Protein AF-A0A090SXV9-F1 (afdb_monomer)

Organism: NCBI:txid990268

Structure (mmCIF, N/CA/C/O backbone):
data_AF-A0A090SXV9-F1
#
_entry.id   AF-A0A090SXV9-F1
#
loop_
_atom_site.group_PDB
_atom_site.id
_atom_site.type_symbol
_atom_site.label_atom_id
_atom_site.label_alt_id
_atom_site.label_comp_id
_atom_site.label_asym_id
_atom_site.label_entity_id
_atom_site.label_seq_id
_atom_site.pdbx_PDB_ins_code
_atom_site.Cartn_x
_atom_site.Cartn_y
_atom_site.Cartn_z
_atom_site.occupancy
_atom_site.B_iso_or_equiv
_atom_site.auth_seq_id
_atom_site.auth_comp_id
_atom_site.auth_asym_id
_atom_site.auth_atom_id
_atom_site.pdbx_PDB_model_num
ATOM 1 N N . MET A 1 1 ? -3.912 20.740 19.591 1.00 34.41 1 MET A N 1
ATOM 2 C CA . MET A 1 1 ? -3.516 19.923 18.432 1.00 34.41 1 MET A CA 1
ATOM 3 C C . MET A 1 1 ? -3.302 18.533 18.969 1.00 34.41 1 MET A C 1
ATOM 5 O O . MET A 1 1 ? -2.293 18.299 19.622 1.00 34.41 1 MET A O 1
ATOM 9 N N . GLU A 1 2 ? -4.312 17.686 18.835 1.00 36.03 2 GLU A N 1
ATOM 10 C CA . GLU A 1 2 ? -4.153 16.257 19.078 1.00 36.03 2 GLU A CA 1
ATOM 11 C C . GLU A 1 2 ? -3.393 15.725 17.866 1.00 36.03 2 GLU A C 1
ATOM 13 O O . GLU A 1 2 ? -3.809 15.918 16.728 1.00 36.03 2 GLU A O 1
ATOM 18 N N . ILE A 1 3 ? -2.182 15.236 18.109 1.00 44.03 3 ILE A N 1
ATOM 19 C CA . ILE A 1 3 ? -1.394 14.544 17.099 1.00 44.03 3 ILE A CA 1
ATOM 20 C C . ILE A 1 3 ? -2.003 13.149 17.088 1.00 44.03 3 ILE A C 1
ATOM 22 O O . ILE A 1 3 ? -1.817 12.428 18.070 1.00 44.03 3 ILE A O 1
ATOM 26 N N . ASP A 1 4 ? -2.775 12.812 16.055 1.00 44.69 4 ASP A N 1
ATOM 27 C CA . ASP A 1 4 ? -3.181 11.434 15.777 1.00 44.69 4 ASP A CA 1
ATOM 28 C C . ASP A 1 4 ? -1.898 10.606 15.668 1.00 44.69 4 ASP A C 1
ATOM 30 O O . ASP A 1 4 ? -1.189 10.616 14.661 1.00 44.69 4 ASP A O 1
ATOM 34 N N . GLN A 1 5 ? -1.507 9.993 16.784 1.00 46.38 5 GLN A N 1
ATOM 35 C CA . GLN A 1 5 ? -0.389 9.075 16.820 1.00 46.38 5 GLN A CA 1
ATOM 36 C C . GLN A 1 5 ? -0.873 7.810 16.128 1.00 46.38 5 GLN A C 1
ATOM 38 O O . GLN A 1 5 ? -1.534 6.984 16.759 1.00 46.38 5 GLN A O 1
ATOM 43 N N . GLN A 1 6 ? -0.531 7.662 14.846 1.00 54.53 6 GLN A N 1
ATOM 44 C CA . GLN A 1 6 ? -0.488 6.347 14.213 1.00 54.53 6 GLN A CA 1
ATOM 45 C C . GLN A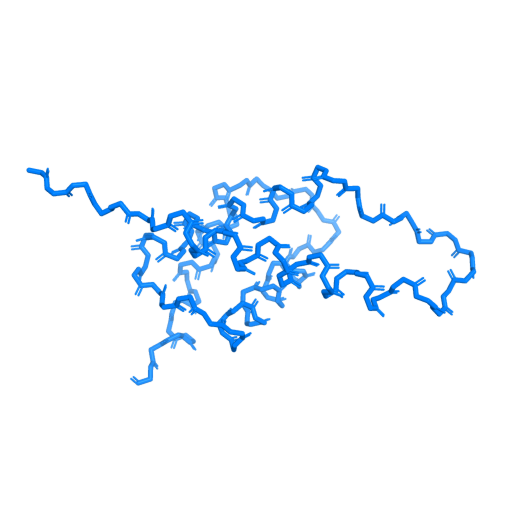 1 6 ? 0.183 5.384 15.183 1.00 54.53 6 GLN A C 1
ATOM 47 O O . GLN A 1 6 ? 1.283 5.644 15.690 1.00 54.53 6 GLN A O 1
ATOM 52 N N . SER A 1 7 ? -0.522 4.310 15.531 1.00 60.91 7 SER A N 1
ATOM 53 C CA . SER A 1 7 ? 0.011 3.395 16.521 1.00 60.91 7 SER A CA 1
ATOM 54 C C . SER A 1 7 ? 1.181 2.641 15.891 1.00 60.91 7 SER A C 1
ATOM 56 O O . SER A 1 7 ? 1.017 2.064 14.819 1.00 60.91 7 SER A O 1
ATOM 58 N N . PRO A 1 8 ? 2.335 2.505 16.570 1.00 65.19 8 PRO A N 1
ATOM 59 C CA . PRO A 1 8 ? 3.465 1.711 16.065 1.00 65.19 8 PRO A CA 1
ATOM 60 C C . PRO A 1 8 ? 3.096 0.240 15.776 1.00 65.19 8 PRO A C 1
ATOM 62 O O . PRO A 1 8 ? 3.827 -0.483 15.100 1.00 65.19 8 PRO A O 1
ATOM 65 N N . VAL A 1 9 ? 1.946 -0.213 16.285 1.00 69.38 9 VAL A N 1
ATOM 66 C CA . VAL A 1 9 ? 1.333 -1.511 15.985 1.00 69.38 9 VAL A CA 1
ATOM 67 C C . VAL A 1 9 ? 0.790 -1.580 14.550 1.00 69.38 9 VAL A C 1
ATOM 69 O O . VAL A 1 9 ? 0.950 -2.612 13.904 1.00 69.38 9 VAL A O 1
ATOM 72 N N . GLU A 1 10 ? 0.174 -0.513 14.045 1.00 74.25 10 GLU A N 1
ATOM 73 C CA . GLU A 1 10 ? -0.475 -0.459 12.727 1.00 74.25 10 GLU A CA 1
ATOM 74 C C . GLU A 1 10 ? 0.556 -0.479 11.595 1.00 74.25 10 GLU A C 1
ATOM 76 O O . GLU A 1 10 ? 0.428 -1.266 10.653 1.00 74.25 10 GLU A O 1
ATOM 81 N N . ASP A 1 11 ? 1.641 0.283 11.746 1.00 73.81 11 ASP A N 1
ATOM 82 C CA . ASP A 1 11 ? 2.775 0.263 10.816 1.00 73.81 11 ASP A CA 1
ATOM 83 C C . ASP A 1 11 ? 3.480 -1.101 10.816 1.00 73.81 11 ASP A C 1
ATOM 85 O O . ASP A 1 11 ? 3.844 -1.639 9.768 1.00 73.81 11 ASP A O 1
ATOM 89 N N . SER A 1 12 ? 3.623 -1.724 11.991 1.00 81.38 12 SER A N 1
ATOM 90 C CA . SER A 1 12 ? 4.201 -3.067 12.102 1.00 81.38 12 SER A CA 1
ATOM 91 C C . SER A 1 12 ? 3.344 -4.129 11.399 1.00 81.38 12 SER A C 1
ATOM 93 O O . SER A 1 12 ? 3.889 -5.034 10.756 1.00 81.38 12 SER A O 1
ATOM 95 N N . GLN A 1 13 ? 2.014 -4.022 11.485 1.00 87.50 13 GLN A N 1
ATOM 96 C CA . GLN A 1 13 ? 1.086 -4.918 10.789 1.00 87.50 13 GLN A CA 1
ATOM 97 C C . GLN A 1 13 ? 1.156 -4.741 9.271 1.00 87.50 13 GLN A C 1
ATOM 99 O O . GLN A 1 13 ? 1.257 -5.740 8.558 1.00 87.50 13 GLN A O 1
ATOM 104 N N . LEU A 1 14 ? 1.182 -3.499 8.786 1.00 89.12 14 LEU A N 1
ATOM 105 C CA . LEU A 1 14 ? 1.312 -3.183 7.365 1.00 89.12 14 LEU A CA 1
ATOM 106 C C . LEU A 1 14 ? 2.627 -3.711 6.774 1.00 89.12 14 LEU A C 1
ATOM 108 O O . LEU A 1 14 ? 2.616 -4.383 5.744 1.00 89.12 14 LEU A O 1
ATOM 112 N N . VAL A 1 15 ? 3.760 -3.474 7.441 1.00 88.12 15 VAL A N 1
ATOM 113 C CA . VAL A 1 15 ? 5.069 -3.960 6.972 1.00 88.12 15 VAL A CA 1
ATOM 114 C C . VAL A 1 15 ? 5.101 -5.488 6.921 1.00 88.12 15 VAL A C 1
ATOM 116 O O . VAL A 1 15 ? 5.599 -6.073 5.954 1.00 88.12 15 VAL A O 1
ATOM 119 N N . LYS A 1 16 ? 4.527 -6.160 7.928 1.00 89.12 16 LYS A N 1
ATOM 120 C CA . LYS A 1 16 ? 4.392 -7.622 7.927 1.00 89.12 16 LYS A CA 1
ATOM 121 C C . LYS A 1 16 ? 3.499 -8.100 6.779 1.00 89.12 16 LYS A C 1
ATOM 123 O O . LYS A 1 16 ? 3.841 -9.079 6.118 1.00 89.12 16 LYS A O 1
ATOM 128 N N . TRP A 1 17 ? 2.382 -7.415 6.533 1.00 91.50 17 TRP A N 1
ATOM 129 C CA . TRP A 1 17 ? 1.465 -7.731 5.440 1.00 91.50 17 TRP A CA 1
ATOM 130 C C . TRP A 1 17 ? 2.156 -7.603 4.078 1.00 91.50 17 TRP A C 1
ATOM 132 O O . TRP A 1 17 ? 2.117 -8.549 3.296 1.00 91.50 17 TRP A O 1
ATOM 142 N N . LEU A 1 18 ? 2.867 -6.497 3.830 1.00 89.00 18 LEU A N 1
ATOM 143 C CA . LEU A 1 18 ? 3.634 -6.272 2.599 1.00 89.00 18 LEU A CA 1
ATOM 144 C C . LEU A 1 18 ? 4.722 -7.334 2.413 1.00 89.00 18 LEU A C 1
ATOM 146 O O . LEU A 1 18 ? 4.830 -7.919 1.339 1.00 89.00 18 LEU A O 1
ATOM 150 N N . THR A 1 19 ? 5.475 -7.647 3.471 1.00 87.12 19 THR A N 1
ATOM 151 C CA . THR A 1 19 ? 6.522 -8.682 3.430 1.00 87.12 19 THR A CA 1
ATOM 152 C C . THR A 1 19 ? 5.952 -10.040 3.019 1.00 87.12 19 THR A C 1
ATOM 154 O O . THR A 1 19 ? 6.519 -10.709 2.159 1.00 87.12 19 THR A O 1
ATOM 157 N N . ASN A 1 20 ? 4.812 -10.438 3.591 1.00 87.69 20 ASN A N 1
ATOM 158 C CA . ASN A 1 20 ? 4.148 -11.689 3.227 1.00 87.69 20 ASN A CA 1
ATOM 159 C C . ASN A 1 20 ? 3.605 -11.638 1.795 1.00 87.69 20 ASN A C 1
ATOM 161 O O . ASN A 1 20 ? 3.837 -12.558 1.018 1.00 87.69 20 ASN A O 1
ATOM 165 N N . LYS A 1 21 ? 2.927 -10.544 1.424 1.00 83.94 21 LYS A N 1
ATOM 166 C CA . LYS A 1 21 ? 2.312 -10.376 0.104 1.00 83.94 21 LYS A CA 1
ATOM 167 C C . LYS A 1 21 ? 3.342 -10.446 -1.021 1.00 83.94 21 LYS A C 1
ATOM 169 O O . LYS A 1 21 ? 3.079 -11.080 -2.037 1.00 83.94 21 LYS A O 1
ATOM 174 N N . LEU A 1 22 ? 4.499 -9.812 -0.837 1.00 76.06 22 LEU A N 1
ATOM 175 C CA . LEU A 1 22 ? 5.598 -9.834 -1.800 1.00 76.06 22 LEU A CA 1
ATOM 176 C C . LEU A 1 22 ? 6.395 -11.144 -1.741 1.00 76.06 22 LEU A C 1
ATOM 178 O O . LEU A 1 22 ? 6.820 -11.647 -2.779 1.00 76.06 22 LEU A O 1
ATOM 182 N N . GLY A 1 23 ? 6.538 -11.742 -0.555 1.00 70.31 23 GLY A N 1
ATOM 183 C CA . GLY A 1 23 ? 7.126 -13.071 -0.386 1.00 70.31 23 GLY A CA 1
ATOM 184 C C . GLY A 1 23 ? 6.343 -14.166 -1.118 1.00 70.31 23 GLY A C 1
ATOM 185 O O . GLY A 1 23 ? 6.951 -15.015 -1.768 1.00 70.31 23 GLY A O 1
ATOM 186 N N . ASP A 1 24 ? 5.009 -14.101 -1.100 1.00 65.88 24 ASP A N 1
ATOM 187 C CA . ASP A 1 24 ? 4.115 -15.029 -1.809 1.00 65.88 24 ASP A CA 1
ATOM 188 C C . ASP A 1 24 ? 4.166 -14.871 -3.339 1.00 65.88 24 ASP A C 1
ATOM 190 O O . ASP A 1 24 ? 3.863 -15.817 -4.068 1.00 65.88 24 ASP A O 1
ATOM 194 N N . LEU A 1 25 ? 4.579 -13.705 -3.849 1.00 58.75 25 LEU A N 1
ATOM 195 C CA . LEU A 1 25 ? 4.824 -13.491 -5.282 1.00 58.75 25 LEU A CA 1
ATOM 196 C C . LEU A 1 25 ? 6.164 -14.100 -5.744 1.00 58.75 25 LEU A C 1
ATOM 198 O O . LEU A 1 25 ? 6.385 -14.261 -6.944 1.00 58.75 25 LEU A O 1
ATOM 202 N N . SER A 1 26 ? 7.048 -14.470 -4.811 1.00 48.69 26 SER A N 1
ATOM 203 C CA . SER A 1 26 ? 8.429 -14.878 -5.086 1.00 48.69 26 SER A CA 1
ATOM 204 C C . SER A 1 26 ? 8.706 -16.379 -5.361 1.00 48.69 26 SER A C 1
ATOM 206 O O . SER A 1 26 ? 9.796 -16.658 -5.858 1.00 48.69 26 SER A O 1
ATOM 208 N N . PRO A 1 27 ? 7.823 -17.390 -5.163 1.00 45.88 27 PRO A N 1
ATOM 209 C CA . PRO A 1 27 ? 8.238 -18.782 -5.370 1.00 45.88 27 PRO A CA 1
ATOM 210 C C . PRO A 1 27 ? 7.900 -19.402 -6.743 1.00 45.88 27 PRO A C 1
ATOM 212 O O . PRO A 1 27 ? 8.065 -20.612 -6.885 1.00 45.88 27 PRO A O 1
ATOM 215 N N . ALA A 1 28 ? 7.4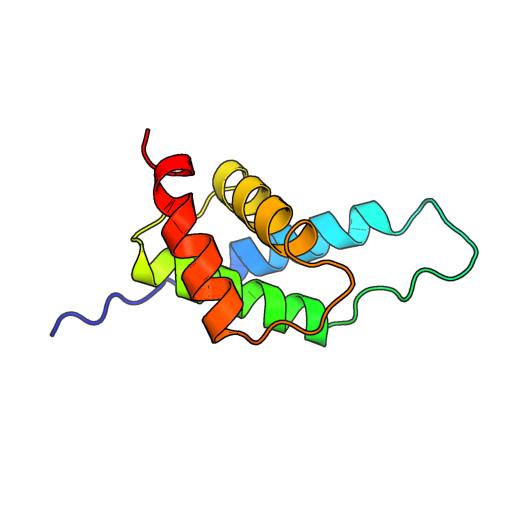66 -18.652 -7.769 1.00 44.03 28 ALA A N 1
ATOM 216 C CA . ALA A 1 28 ? 7.015 -19.272 -9.033 1.00 44.03 28 ALA A CA 1
ATOM 217 C C . ALA A 1 28 ? 7.759 -18.889 -10.326 1.00 44.03 28 ALA A C 1
ATOM 219 O O . ALA A 1 28 ? 7.542 -19.551 -11.340 1.00 44.03 28 ALA A O 1
ATOM 220 N N . VAL A 1 29 ? 8.649 -17.892 -10.340 1.00 39.88 29 VAL A N 1
ATOM 221 C CA . VAL A 1 29 ? 9.324 -17.489 -11.589 1.00 39.88 29 VAL A CA 1
ATOM 222 C C . VAL A 1 29 ? 10.830 -17.386 -11.376 1.00 39.88 29 VAL A C 1
ATOM 224 O O . VAL A 1 29 ? 11.387 -16.334 -11.078 1.00 39.88 29 VAL A O 1
ATOM 227 N N . ASN A 1 30 ? 11.505 -18.521 -11.580 1.00 43.50 30 ASN A N 1
ATOM 228 C CA . ASN A 1 30 ? 12.854 -18.493 -12.136 1.00 43.50 30 ASN A CA 1
ATOM 229 C C . ASN A 1 30 ? 12.805 -17.652 -13.420 1.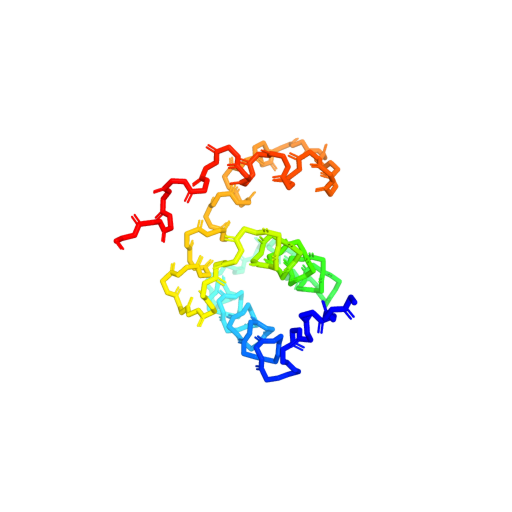00 43.50 30 ASN A C 1
ATOM 231 O O . ASN A 1 30 ? 11.945 -17.900 -14.263 1.00 43.50 30 ASN A O 1
ATOM 235 N N . VAL A 1 31 ? 13.769 -16.739 -13.568 1.00 35.53 31 VAL A N 1
ATOM 236 C CA . VAL A 1 31 ? 13.962 -15.757 -14.655 1.00 35.53 31 VAL A CA 1
ATOM 237 C C . VAL A 1 31 ? 13.388 -14.362 -14.343 1.00 35.53 31 VAL A C 1
ATOM 239 O O . VAL A 1 31 ? 12.292 -14.004 -14.752 1.00 35.53 31 VAL A O 1
ATOM 242 N N . GLY A 1 32 ? 14.207 -13.536 -13.681 1.00 37.81 32 GLY A N 1
ATOM 243 C CA . GLY A 1 32 ? 14.212 -12.081 -13.896 1.00 37.81 32 GLY A CA 1
ATOM 244 C C . GLY A 1 32 ? 13.283 -11.211 -13.050 1.00 37.81 32 GLY A C 1
ATOM 245 O O . GLY A 1 32 ? 13.259 -10.009 -13.284 1.00 37.81 32 GLY A O 1
ATOM 246 N N . ALA A 1 33 ? 12.554 -11.758 -12.077 1.00 43.19 33 ALA A N 1
ATOM 247 C CA . ALA A 1 33 ? 11.853 -10.928 -11.102 1.00 43.19 33 ALA A CA 1
ATOM 248 C C . ALA A 1 33 ? 12.876 -10.404 -10.088 1.00 43.19 33 ALA A C 1
ATOM 250 O O . ALA A 1 33 ? 13.320 -11.146 -9.209 1.00 43.19 33 ALA A O 1
ATOM 251 N N . GLU A 1 34 ? 13.299 -9.151 -10.250 1.00 48.91 34 GLU A N 1
ATOM 252 C CA . GLU A 1 34 ? 13.957 -8.399 -9.186 1.00 48.91 34 GLU A CA 1
ATOM 253 C C . GLU A 1 34 ? 13.079 -8.539 -7.940 1.00 48.91 34 GLU A C 1
ATOM 255 O O . GLU A 1 34 ? 11.932 -8.094 -7.910 1.00 48.91 34 GLU A O 1
ATOM 260 N N . ALA A 1 35 ? 13.563 -9.297 -6.955 1.00 52.44 35 ALA A N 1
ATOM 261 C CA . ALA A 1 35 ? 12.898 -9.399 -5.673 1.00 52.44 35 ALA A CA 1
ATOM 262 C C . ALA A 1 35 ? 12.817 -7.974 -5.132 1.00 52.44 35 ALA A C 1
ATOM 264 O O . ALA A 1 35 ? 13.869 -7.393 -4.868 1.00 52.44 35 ALA A O 1
ATOM 265 N N . LEU A 1 36 ? 11.598 -7.430 -5.037 1.00 57.19 36 LEU A N 1
ATOM 266 C CA . LEU A 1 36 ? 11.353 -6.108 -4.466 1.00 57.19 36 LEU A CA 1
ATOM 267 C C . LEU A 1 36 ? 12.169 -5.996 -3.181 1.00 57.19 36 LEU A C 1
ATOM 269 O O . LEU A 1 36 ? 12.088 -6.855 -2.291 1.00 57.19 36 LEU A O 1
ATOM 273 N N . ASP A 1 37 ? 13.054 -5.014 -3.160 1.00 67.25 37 ASP A N 1
ATOM 274 C CA . ASP A 1 37 ? 14.059 -4.908 -2.129 1.00 67.25 37 ASP A CA 1
ATOM 275 C C . ASP A 1 37 ? 13.433 -4.338 -0.843 1.00 67.25 37 ASP A C 1
ATOM 277 O O . ASP A 1 37 ? 12.247 -4.004 -0.752 1.00 67.25 37 ASP A O 1
ATOM 281 N N . ARG A 1 38 ? 14.220 -4.266 0.234 1.00 73.50 38 ARG A N 1
ATOM 282 C CA . ARG A 1 38 ? 13.720 -3.691 1.495 1.00 73.50 38 ARG A CA 1
ATOM 283 C C . ARG A 1 38 ? 13.324 -2.216 1.345 1.00 73.50 38 ARG A C 1
ATOM 285 O O . ARG A 1 38 ? 12.547 -1.740 2.172 1.00 73.50 38 ARG A O 1
ATOM 292 N N . SER A 1 39 ? 13.864 -1.512 0.349 1.00 77.00 39 SER A N 1
ATOM 293 C CA . SER A 1 39 ? 13.517 -0.126 0.029 1.00 77.00 39 SER A CA 1
ATOM 294 C C . SER A 1 39 ? 12.087 -0.053 -0.483 1.00 77.00 39 SER A C 1
ATOM 296 O O . SER A 1 39 ? 11.311 0.737 0.044 1.00 77.00 39 SER A O 1
ATOM 298 N N . ASP A 1 40 ? 11.713 -0.937 -1.406 1.00 77.19 40 ASP A N 1
ATOM 299 C CA . ASP A 1 40 ? 10.375 -0.970 -2.000 1.00 77.19 40 ASP A CA 1
ATOM 300 C C . ASP A 1 40 ? 9.292 -1.209 -0.941 1.00 77.19 40 ASP A C 1
ATOM 302 O O . ASP A 1 40 ? 8.263 -0.533 -0.910 1.00 77.19 40 ASP A O 1
ATOM 306 N N . ILE A 1 41 ? 9.543 -2.135 -0.006 1.00 84.25 41 ILE A N 1
ATOM 307 C CA . ILE A 1 41 ? 8.635 -2.386 1.126 1.00 84.25 41 ILE A CA 1
ATOM 308 C C . ILE A 1 41 ? 8.474 -1.124 1.975 1.00 84.25 41 ILE A C 1
ATOM 310 O O . ILE A 1 41 ? 7.361 -0.801 2.395 1.00 84.25 41 ILE A O 1
ATOM 314 N N . PHE A 1 42 ? 9.572 -0.418 2.241 1.00 85.00 42 PHE A N 1
ATOM 315 C CA . PHE A 1 42 ? 9.548 0.784 3.061 1.00 85.00 42 PHE A CA 1
ATOM 316 C C . PHE A 1 42 ? 8.801 1.928 2.366 1.00 85.00 42 PHE A C 1
ATOM 318 O O . PHE A 1 42 ? 7.926 2.540 2.979 1.00 85.00 42 PHE A O 1
ATOM 325 N N . GLU A 1 43 ? 9.075 2.178 1.086 1.00 84.62 43 GLU A N 1
ATOM 326 C CA . GLU A 1 43 ? 8.397 3.215 0.303 1.00 84.62 43 GLU A CA 1
ATOM 327 C C . GLU A 1 43 ? 6.894 2.948 0.176 1.00 84.62 43 GLU A C 1
ATOM 329 O O . GLU A 1 43 ? 6.090 3.848 0.437 1.00 84.62 43 GLU A O 1
ATOM 334 N N . LEU A 1 44 ? 6.505 1.703 -0.119 1.00 88.06 44 LEU A N 1
ATOM 335 C CA . LEU A 1 44 ? 5.100 1.293 -0.156 1.00 88.06 44 LEU A CA 1
ATOM 336 C C . LEU A 1 44 ? 4.430 1.462 1.206 1.00 88.06 44 LEU A C 1
ATOM 338 O O . LEU A 1 44 ? 3.330 2.007 1.282 1.00 88.06 44 LEU A O 1
ATOM 342 N N . SER A 1 45 ? 5.090 1.024 2.284 1.00 90.88 45 SER A N 1
ATOM 343 C CA . SER A 1 45 ? 4.536 1.160 3.633 1.00 90.88 45 SER A CA 1
ATOM 344 C C . SER A 1 45 ? 4.291 2.624 3.989 1.00 90.88 45 SER A C 1
ATOM 346 O O . SER A 1 45 ? 3.235 2.952 4.518 1.00 90.88 45 SER A O 1
ATOM 348 N N . LYS A 1 46 ? 5.210 3.514 3.599 1.00 90.56 46 LYS A N 1
ATOM 349 C CA . LYS A 1 46 ? 5.091 4.946 3.847 1.00 90.56 46 LYS A CA 1
ATOM 350 C C . LYS A 1 46 ? 3.902 5.558 3.107 1.00 90.56 46 LYS A C 1
ATOM 352 O O . LYS A 1 46 ? 3.092 6.217 3.739 1.00 90.56 46 LYS A O 1
ATOM 357 N N . VAL A 1 47 ? 3.764 5.311 1.801 1.00 91.81 47 VAL A N 1
ATOM 358 C CA . VAL A 1 47 ? 2.633 5.837 1.008 1.00 91.81 47 VAL A CA 1
ATOM 359 C C . VAL A 1 47 ? 1.293 5.363 1.576 1.00 91.81 47 VAL A C 1
ATOM 361 O O . VAL A 1 47 ? 0.359 6.152 1.707 1.00 91.81 47 VAL A O 1
ATOM 364 N N . 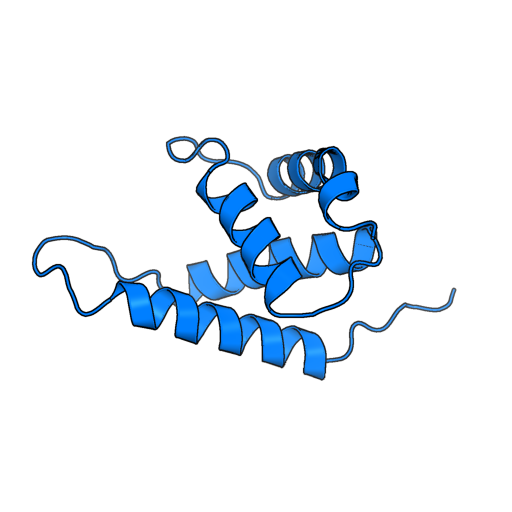ILE A 1 48 ? 1.191 4.076 1.923 1.00 92.94 48 ILE A N 1
ATOM 365 C CA . ILE A 1 48 ? -0.044 3.498 2.464 1.00 92.94 48 ILE A CA 1
ATOM 366 C C . ILE A 1 48 ? -0.366 4.102 3.836 1.00 92.94 48 ILE A C 1
ATOM 368 O O . ILE A 1 48 ? -1.510 4.498 4.057 1.00 92.94 48 ILE A O 1
ATOM 372 N N . SER A 1 49 ? 0.619 4.203 4.736 1.00 91.69 49 SER A N 1
ATOM 373 C CA . SER A 1 49 ? 0.429 4.812 6.057 1.00 91.69 49 SER A CA 1
ATOM 374 C C . SER A 1 49 ? 0.064 6.296 5.953 1.00 91.69 49 SER A C 1
ATOM 376 O O . SER A 1 49 ? -0.862 6.726 6.637 1.00 91.69 49 SER A O 1
ATOM 378 N N . ASP A 1 50 ? 0.715 7.068 5.079 1.00 92.19 50 ASP A N 1
ATOM 379 C CA . ASP A 1 50 ? 0.420 8.496 4.891 1.00 92.19 50 ASP A CA 1
ATOM 380 C C . ASP A 1 50 ? -1.026 8.700 4.393 1.00 92.19 50 ASP A C 1
ATOM 382 O O . ASP A 1 50 ? -1.765 9.525 4.937 1.00 92.19 50 ASP A O 1
ATOM 386 N N . PHE A 1 51 ? -1.476 7.885 3.430 1.00 94.19 51 PHE A N 1
ATOM 387 C CA . PHE A 1 51 ? -2.864 7.893 2.958 1.00 94.19 51 PHE A CA 1
ATOM 388 C C . PHE A 1 51 ? -3.860 7.481 4.056 1.00 94.19 51 PHE A C 1
ATOM 390 O O . PHE A 1 51 ? -4.892 8.131 4.228 1.00 94.19 51 PHE A O 1
ATOM 397 N N . PHE A 1 52 ? -3.563 6.427 4.827 1.00 93.12 52 PHE A N 1
ATOM 398 C CA . PHE A 1 52 ? -4.472 5.945 5.876 1.00 93.12 52 PHE A CA 1
ATOM 399 C C . PHE A 1 52 ? -4.638 6.976 6.989 1.00 93.12 52 PHE A C 1
ATOM 401 O O . PHE A 1 52 ? -5.755 7.165 7.471 1.00 93.12 52 PHE A O 1
ATOM 408 N N . ALA A 1 53 ? -3.563 7.683 7.344 1.00 90.62 53 ALA A N 1
ATOM 409 C CA . ALA A 1 53 ? -3.618 8.792 8.285 1.00 90.62 53 ALA A CA 1
ATOM 410 C C . ALA A 1 53 ? -4.437 9.972 7.746 1.00 90.62 53 ALA A C 1
ATOM 412 O O . ALA A 1 53 ? -5.302 10.479 8.456 1.00 90.62 53 ALA A O 1
ATOM 413 N N . GLN A 1 54 ? -4.199 10.408 6.501 1.00 92.00 54 GLN A N 1
ATOM 414 C CA . GLN A 1 54 ? -4.911 11.555 5.917 1.00 92.00 54 GLN A CA 1
ATOM 415 C C . GLN A 1 54 ? -6.419 11.316 5.815 1.00 92.00 54 GLN A C 1
ATOM 417 O O . GLN A 1 54 ? -7.220 12.171 6.197 1.00 92.00 54 GLN A O 1
ATOM 422 N N . GLU A 1 55 ? -6.809 10.139 5.338 1.00 92.75 55 GLU A N 1
ATOM 423 C CA . GLU A 1 55 ? -8.207 9.815 5.056 1.00 92.75 55 GLU A CA 1
ATOM 424 C C . GLU A 1 55 ? -8.896 9.043 6.192 1.00 92.75 55 GLU A C 1
ATOM 426 O O . GLU A 1 55 ? -10.043 8.617 6.049 1.00 92.75 55 GLU A O 1
ATOM 431 N N . HIS A 1 56 ? -8.218 8.876 7.334 1.00 90.62 56 HIS A N 1
ATOM 432 C CA . HIS A 1 56 ? -8.710 8.146 8.508 1.00 90.62 56 HIS A CA 1
ATOM 433 C C . HIS A 1 56 ? -9.178 6.716 8.164 1.00 90.62 56 HIS A C 1
ATOM 435 O O . HIS A 1 56 ? -10.202 6.225 8.653 1.00 90.62 56 HIS A O 1
ATOM 441 N N . VAL A 1 57 ? -8.434 6.036 7.286 1.00 90.38 57 VAL A N 1
ATOM 442 C CA . VAL A 1 57 ? -8.739 4.673 6.838 1.00 90.38 57 VAL A CA 1
ATOM 443 C C . VAL A 1 57 ? -8.255 3.668 7.879 1.00 90.38 57 VAL A C 1
ATOM 445 O O . VAL A 1 57 ? -7.101 3.667 8.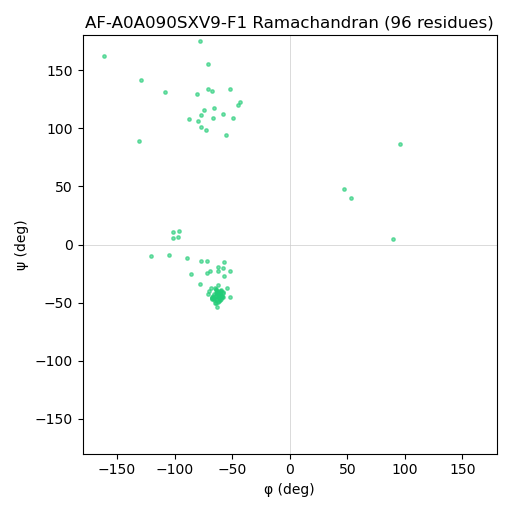294 1.00 90.38 57 VAL A O 1
ATOM 448 N N . VAL A 1 58 ? -9.137 2.747 8.269 1.00 91.25 58 VAL A N 1
ATOM 449 C CA . VAL A 1 58 ? -8.805 1.701 9.244 1.00 91.25 58 VAL A CA 1
ATOM 450 C C . VAL A 1 58 ? -7.783 0.715 8.668 1.00 91.25 58 VAL A C 1
ATOM 452 O O . VAL A 1 58 ? -7.985 0.149 7.589 1.00 91.25 58 VAL A O 1
ATOM 455 N N . HIS A 1 59 ? -6.740 0.433 9.445 1.00 90.56 59 HIS A N 1
ATOM 456 C CA . HIS A 1 59 ? -5.728 -0.586 9.174 1.00 90.56 59 HIS A CA 1
ATOM 457 C C . HIS A 1 59 ? -6.329 -2.006 9.237 1.00 90.56 59 HIS A C 1
ATOM 459 O O . HIS A 1 59 ? -6.698 -2.495 10.303 1.00 90.56 59 HIS A O 1
ATOM 465 N N . ASN A 1 60 ? -6.471 -2.670 8.082 1.00 91.56 60 ASN A N 1
ATOM 466 C CA . ASN A 1 60 ? -6.873 -4.078 7.972 1.00 91.56 60 ASN A CA 1
ATOM 467 C C . ASN A 1 60 ? -6.510 -4.667 6.596 1.00 91.56 60 ASN A C 1
ATOM 469 O O . ASN A 1 60 ? -6.336 -3.935 5.621 1.00 91.56 60 ASN A O 1
ATOM 473 N N . ASP A 1 61 ? -6.486 -6.000 6.503 1.00 90.94 61 ASP A N 1
ATOM 474 C CA . ASP A 1 61 ? -6.099 -6.740 5.293 1.00 90.94 61 ASP A CA 1
ATOM 475 C C . ASP A 1 61 ? -6.896 -6.353 4.037 1.00 90.94 61 ASP A C 1
ATOM 477 O O . ASP A 1 61 ? -6.328 -6.291 2.944 1.00 90.94 61 ASP A O 1
ATOM 481 N N . LYS A 1 62 ? -8.205 -6.080 4.171 1.00 92.81 62 LYS A N 1
ATOM 482 C CA . LYS A 1 62 ? -9.053 -5.663 3.041 1.00 92.81 62 LYS A CA 1
ATOM 483 C C . LYS A 1 62 ? -8.569 -4.321 2.494 1.00 92.81 62 LYS A C 1
ATOM 485 O O . LYS A 1 62 ? -8.367 -4.192 1.290 1.00 92.81 62 LYS A O 1
ATOM 490 N N . ASN A 1 63 ? -8.378 -3.339 3.367 1.00 93.50 63 ASN A N 1
ATOM 491 C CA . ASN A 1 63 ? -7.983 -1.992 2.971 1.00 93.50 63 ASN A CA 1
ATOM 492 C C . ASN A 1 63 ? -6.547 -1.970 2.427 1.00 93.50 63 ASN A C 1
ATOM 494 O O . ASN A 1 63 ? -6.293 -1.307 1.422 1.00 93.50 63 ASN A O 1
ATOM 498 N N . TYR A 1 64 ? -5.635 -2.757 3.009 1.00 93.38 64 TYR A N 1
ATOM 499 C CA . TYR A 1 64 ? -4.284 -2.937 2.467 1.00 93.38 64 TYR A CA 1
ATOM 500 C C . TYR A 1 64 ? -4.313 -3.502 1.048 1.00 93.38 64 TYR A C 1
ATOM 502 O O 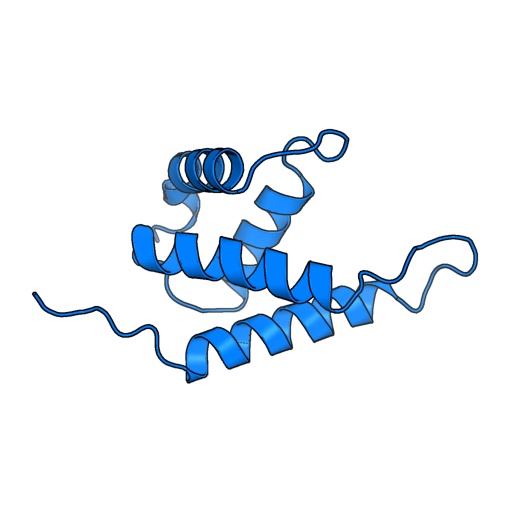. TYR A 1 64 ? -3.632 -2.983 0.166 1.00 93.38 64 TYR A O 1
ATOM 510 N N . ALA A 1 65 ? -5.140 -4.522 0.797 1.00 91.88 65 ALA A N 1
ATOM 511 C CA . ALA A 1 65 ? -5.268 -5.116 -0.528 1.00 91.88 65 ALA A CA 1
ATOM 512 C C . ALA A 1 65 ? -5.809 -4.126 -1.572 1.00 91.88 65 ALA A C 1
ATOM 514 O O . ALA A 1 65 ? -5.311 -4.112 -2.698 1.00 91.88 65 ALA A O 1
ATOM 515 N N . ILE A 1 66 ? -6.795 -3.295 -1.207 1.00 93.06 66 ILE A N 1
ATOM 516 C CA . ILE A 1 66 ? -7.355 -2.277 -2.109 1.00 93.06 66 ILE A CA 1
ATOM 517 C C . ILE A 1 66 ? -6.277 -1.253 -2.478 1.00 93.06 66 ILE A C 1
ATOM 519 O O . ILE A 1 66 ? -6.020 -1.060 -3.664 1.00 93.06 66 ILE A O 1
ATOM 523 N N . VAL A 1 67 ? -5.609 -0.635 -1.495 1.00 93.31 67 VAL A N 1
ATOM 524 C CA . VAL A 1 67 ? -4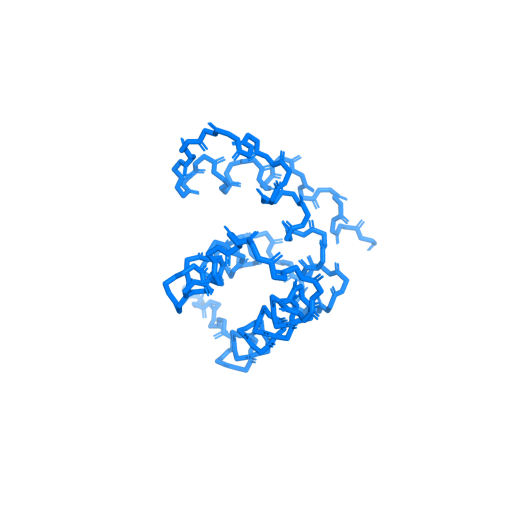.580 0.379 -1.791 1.00 93.31 67 VAL A CA 1
ATOM 525 C C . VAL A 1 67 ? -3.397 -0.209 -2.537 1.00 93.31 67 VAL A C 1
ATOM 527 O O . VAL A 1 67 ? -2.942 0.388 -3.507 1.00 93.31 67 VAL A O 1
ATOM 530 N N . TYR A 1 68 ? -2.926 -1.394 -2.155 1.00 91.81 68 TYR A N 1
ATOM 531 C CA . TYR A 1 68 ? -1.848 -2.058 -2.880 1.00 91.81 68 TYR A CA 1
ATOM 532 C C . TYR A 1 68 ? -2.207 -2.284 -4.359 1.00 91.81 68 TYR A C 1
ATOM 534 O O . TYR A 1 68 ? -1.385 -2.038 -5.243 1.00 91.81 68 TYR A O 1
ATOM 542 N N . GLY A 1 69 ? -3.446 -2.695 -4.650 1.00 89.62 69 GLY A N 1
ATOM 543 C CA . GLY A 1 69 ? -3.940 -2.829 -6.023 1.00 89.62 69 GLY A CA 1
ATOM 544 C C . GLY A 1 69 ? -3.993 -1.497 -6.780 1.00 89.62 69 GLY A C 1
ATOM 545 O O . GLY A 1 69 ? -3.618 -1.446 -7.948 1.00 89.62 69 GLY A O 1
ATOM 546 N N . LEU A 1 70 ? -4.409 -0.413 -6.116 1.00 91.44 70 LEU A N 1
ATOM 547 C CA . LEU A 1 70 ? -4.417 0.933 -6.699 1.00 91.44 70 LEU A CA 1
ATOM 548 C C . LEU A 1 70 ? -2.996 1.413 -7.024 1.00 91.44 70 LEU A C 1
ATOM 550 O O . LEU A 1 70 ? -2.759 1.870 -8.137 1.00 91.44 70 LEU A O 1
ATOM 554 N N . ILE A 1 71 ? -2.048 1.251 -6.096 1.00 89.69 71 ILE A N 1
ATOM 555 C CA . ILE A 1 71 ? -0.645 1.649 -6.286 1.00 89.69 71 ILE A CA 1
ATOM 556 C C . ILE A 1 71 ? -0.008 0.865 -7.438 1.00 89.69 71 ILE A C 1
ATOM 558 O O . ILE A 1 71 ? 0.586 1.457 -8.331 1.00 89.69 71 ILE A O 1
ATOM 562 N N . THR A 1 72 ? -0.154 -0.462 -7.443 1.00 86.12 72 THR A N 1
ATOM 563 C CA . THR A 1 72 ? 0.464 -1.322 -8.470 1.00 86.12 72 THR A CA 1
ATOM 564 C C . THR A 1 72 ? -0.197 -1.204 -9.843 1.00 86.12 72 THR A C 1
ATOM 566 O O . THR A 1 72 ? 0.445 -1.470 -10.855 1.00 86.12 72 THR A O 1
ATOM 569 N N . GLY A 1 73 ? -1.468 -0.796 -9.903 1.00 83.12 73 GLY A N 1
ATOM 570 C CA . GLY A 1 73 ? -2.174 -0.537 -11.158 1.00 83.12 73 GLY A CA 1
ATOM 571 C C . GLY A 1 73 ? -1.966 0.876 -11.712 1.00 83.12 73 GLY A C 1
ATOM 572 O O . GLY A 1 73 ? -2.093 1.086 -12.922 1.00 83.12 73 GLY A O 1
ATOM 573 N N . TYR A 1 74 ? -1.662 1.860 -10.862 1.00 84.56 74 TYR A N 1
ATOM 574 C CA . TYR A 1 74 ? -1.558 3.253 -11.279 1.00 84.56 74 TYR A CA 1
ATOM 575 C C . TYR A 1 74 ? -0.245 3.528 -11.999 1.00 84.56 74 TYR A C 1
ATOM 577 O O . TYR A 1 74 ? 0.821 3.548 -11.394 1.00 84.56 74 TYR A O 1
ATOM 585 N N . ARG A 1 75 ? -0.346 3.792 -13.308 1.00 73.19 75 ARG A N 1
ATOM 586 C CA . ARG A 1 75 ? 0.786 4.178 -14.164 1.00 73.19 75 ARG A CA 1
ATOM 587 C C . ARG A 1 75 ? 2.007 3.266 -13.965 1.00 73.19 75 ARG A C 1
ATOM 589 O O . ARG A 1 75 ? 3.120 3.761 -13.850 1.00 73.19 75 ARG A O 1
ATOM 596 N N . ALA A 1 76 ? 1.788 1.950 -13.967 1.00 72.06 76 ALA A N 1
ATOM 597 C CA . ALA A 1 76 ? 2.803 0.935 -13.665 1.00 72.06 76 ALA A CA 1
ATOM 598 C C . ALA A 1 76 ? 4.119 1.064 -14.470 1.00 72.06 76 ALA A C 1
ATOM 600 O O . ALA A 1 76 ? 5.161 0.617 -14.005 1.00 72.06 76 ALA A O 1
ATOM 601 N N . ASP A 1 77 ? 4.090 1.715 -15.637 1.00 76.19 77 ASP A N 1
ATOM 602 C CA . ASP A 1 77 ? 5.259 1.941 -16.500 1.00 76.19 77 ASP A CA 1
ATOM 603 C C . ASP A 1 77 ? 5.857 3.363 -16.397 1.00 76.19 77 ASP A C 1
ATOM 605 O O . ASP A 1 77 ? 6.663 3.768 -17.238 1.00 76.19 77 ASP A O 1
ATOM 609 N N . GLN A 1 78 ? 5.438 4.173 -15.419 1.00 78.88 78 GLN A N 1
ATOM 610 C CA . GLN A 1 78 ? 5.903 5.551 -15.236 1.00 78.88 78 GLN A CA 1
ATOM 611 C C . GLN A 1 78 ? 6.367 5.789 -13.801 1.00 78.88 78 GLN A C 1
ATOM 613 O O . GLN A 1 78 ? 5.738 5.347 -12.845 1.00 78.88 78 GLN A O 1
ATOM 618 N N . ALA A 1 79 ? 7.443 6.561 -13.645 1.00 78.12 79 ALA A N 1
ATOM 619 C CA . ALA A 1 79 ? 7.828 7.070 -12.337 1.00 78.12 79 ALA A CA 1
ATOM 620 C C . ALA A 1 79 ? 6.750 8.047 -11.846 1.00 78.12 79 ALA A C 1
ATOM 622 O O . ALA A 1 79 ? 6.509 9.080 -12.474 1.00 78.12 79 ALA A O 1
ATOM 623 N N . VAL A 1 80 ? 6.103 7.705 -10.735 1.00 83.31 80 VAL A N 1
ATOM 624 C CA . VAL A 1 80 ? 5.091 8.532 -10.073 1.00 83.31 80 VAL A CA 1
ATOM 625 C C . VAL A 1 80 ? 5.690 9.071 -8.785 1.00 83.31 80 VAL A C 1
ATOM 627 O O . VAL A 1 80 ? 6.285 8.324 -8.009 1.00 83.31 80 VAL A O 1
ATOM 630 N N . SER A 1 81 ? 5.555 10.374 -8.548 1.00 88.31 81 SER A N 1
ATOM 631 C CA . SER A 1 81 ? 5.998 10.951 -7.281 1.00 88.31 81 SER A CA 1
ATOM 632 C C . SER A 1 81 ? 5.083 10.530 -6.128 1.00 88.31 81 SER A C 1
ATOM 634 O O . SER A 1 81 ? 3.897 10.260 -6.310 1.00 88.31 81 SER A O 1
ATOM 636 N N . HIS A 1 82 ? 5.619 10.539 -4.907 1.00 86.69 82 HIS A N 1
ATOM 637 C CA . HIS A 1 82 ? 4.846 10.226 -3.704 1.00 86.69 82 HIS A CA 1
ATOM 638 C C . HIS A 1 82 ? 3.556 11.067 -3.606 1.00 86.69 82 HIS A C 1
ATOM 640 O O . HIS A 1 82 ? 2.489 10.522 -3.345 1.00 86.69 82 HIS A O 1
ATOM 646 N N . GLN A 1 83 ? 3.633 12.379 -3.867 1.00 88.88 83 GLN A N 1
ATOM 647 C CA . GLN A 1 83 ? 2.468 13.269 -3.792 1.00 88.88 83 GLN A CA 1
ATOM 648 C C . GLN A 1 83 ? 1.411 12.937 -4.854 1.00 88.88 83 GLN A C 1
ATOM 650 O O . GLN A 1 83 ? 0.231 12.887 -4.533 1.00 88.88 83 GLN A O 1
ATOM 655 N N . GLU A 1 84 ? 1.817 12.658 -6.097 1.00 91.06 84 GLU A N 1
ATOM 656 C CA . GLU A 1 84 ? 0.870 12.260 -7.149 1.00 91.06 84 GLU A CA 1
ATOM 657 C C . GLU 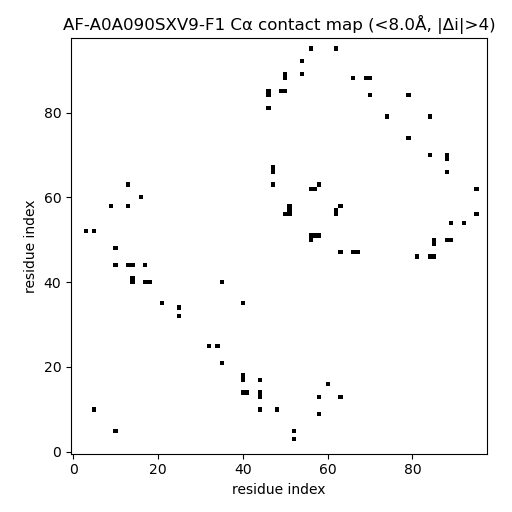A 1 84 ? 0.157 10.946 -6.815 1.00 91.06 84 GLU A C 1
ATOM 659 O O . GLU A 1 84 ? -1.012 10.773 -7.163 1.00 91.06 84 GLU A O 1
ATOM 664 N N . MET A 1 85 ? 0.851 10.018 -6.149 1.00 92.81 85 MET A N 1
ATOM 665 C CA . MET A 1 85 ? 0.243 8.778 -5.679 1.00 92.81 85 MET A CA 1
ATOM 666 C C . MET A 1 85 ? -0.783 9.050 -4.574 1.00 92.81 85 MET A C 1
ATOM 668 O O . MET A 1 85 ? -1.888 8.519 -4.644 1.00 92.81 85 MET A O 1
ATOM 672 N N . LEU A 1 86 ? -0.463 9.905 -3.596 1.00 93.44 86 LEU A N 1
ATOM 673 C CA . LEU A 1 86 ? -1.418 10.299 -2.555 1.00 93.44 86 LEU A CA 1
ATOM 674 C C . LEU A 1 86 ? -2.658 10.974 -3.151 1.00 93.44 86 LEU A C 1
ATOM 676 O O . LEU A 1 86 ? -3.773 10.563 -2.845 1.00 93.44 86 LEU A O 1
ATOM 680 N N . ASP A 1 87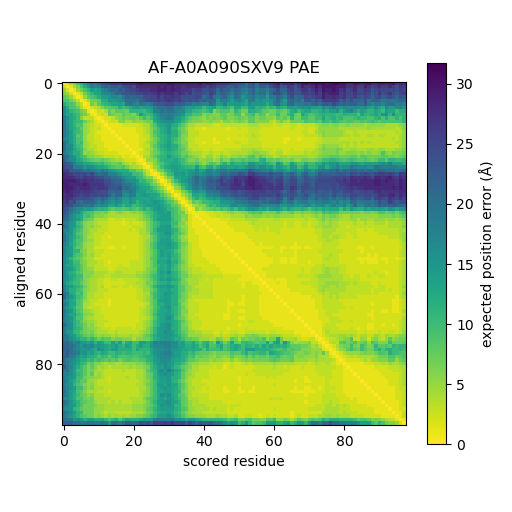 ? -2.479 11.927 -4.070 1.00 93.38 87 ASP A N 1
ATOM 681 C CA . ASP A 1 87 ? -3.592 12.615 -4.735 1.00 93.38 87 ASP A CA 1
ATOM 682 C C . ASP A 1 87 ? -4.513 11.616 -5.465 1.00 93.38 87 ASP A C 1
ATOM 684 O O . ASP A 1 87 ? -5.745 11.715 -5.411 1.00 93.38 87 ASP A O 1
ATOM 688 N N . TYR A 1 88 ? -3.922 10.612 -6.122 1.00 94.06 88 TYR A N 1
ATOM 689 C CA . TYR A 1 88 ? -4.674 9.537 -6.763 1.00 94.06 88 TYR A CA 1
ATOM 690 C C . TYR A 1 88 ? -5.442 8.680 -5.747 1.00 94.06 88 TYR A C 1
ATOM 692 O O . TYR A 1 88 ? -6.638 8.431 -5.939 1.00 94.06 88 TYR A O 1
ATOM 700 N N . LEU A 1 89 ? -4.800 8.261 -4.656 1.00 94.94 89 LEU A N 1
ATOM 701 C CA . LEU A 1 89 ? -5.437 7.460 -3.609 1.00 94.94 89 LEU A CA 1
ATOM 702 C C . LEU A 1 89 ? -6.588 8.217 -2.933 1.00 94.94 89 LEU A C 1
ATOM 704 O O . LEU A 1 89 ? -7.671 7.648 -2.781 1.00 94.94 89 LEU A O 1
ATOM 708 N N . THR A 1 90 ? -6.419 9.507 -2.632 1.00 94.25 90 THR A N 1
ATOM 709 C CA . THR A 1 90 ? -7.486 10.375 -2.107 1.00 94.25 90 THR A CA 1
ATOM 710 C C . THR A 1 90 ? -8.668 10.462 -3.072 1.00 94.25 90 THR A C 1
ATOM 712 O O . THR A 1 90 ? -9.818 10.361 -2.646 1.00 94.25 90 THR A O 1
ATOM 715 N N . SER A 1 91 ? -8.438 10.532 -4.391 1.00 95.44 91 SER A N 1
ATOM 716 C CA . SER A 1 91 ? -9.539 10.488 -5.372 1.00 95.44 91 SER A CA 1
ATOM 717 C C . SER A 1 91 ? -10.333 9.167 -5.346 1.00 95.44 91 SER A C 1
ATOM 719 O O . SER A 1 91 ? -11.483 9.118 -5.789 1.00 95.44 91 SER A O 1
ATOM 721 N N . CYS A 1 92 ? -9.740 8.110 -4.783 1.00 94.69 92 CYS A N 1
ATOM 722 C CA . CYS A 1 92 ? -10.317 6.777 -4.631 1.00 94.69 92 CYS A CA 1
ATOM 723 C C . CYS A 1 92 ? -10.837 6.488 -3.210 1.00 94.69 92 CYS A C 1
ATOM 725 O O . CYS A 1 92 ? -11.270 5.363 -2.947 1.00 94.69 92 CYS A O 1
ATOM 727 N N . VAL A 1 93 ? -10.839 7.467 -2.293 1.00 94.25 93 VAL A N 1
ATOM 728 C CA . VAL A 1 93 ? -11.196 7.261 -0.873 1.00 94.25 93 VAL A CA 1
ATOM 729 C C . VAL A 1 93 ? -12.595 6.659 -0.673 1.00 94.25 93 VAL A C 1
ATOM 731 O O . VAL A 1 93 ? -12.838 5.915 0.278 1.00 94.25 93 VAL A O 1
ATOM 734 N N . PHE A 1 94 ? -13.513 6.895 -1.616 1.00 92.94 94 PHE A N 1
ATOM 735 C CA . PHE A 1 94 ? -14.867 6.335 -1.603 1.00 92.94 94 PHE A CA 1
ATOM 736 C C . PHE A 1 94 ? -14.896 4.794 -1.570 1.00 92.94 94 PHE A C 1
ATOM 738 O O . PHE A 1 94 ? -15.896 4.216 -1.157 1.00 92.94 94 PHE A O 1
ATOM 745 N N . LEU A 1 95 ? -13.813 4.114 -1.966 1.00 92.31 95 LEU A N 1
ATOM 746 C CA . LEU A 1 95 ? -13.695 2.650 -1.907 1.00 92.31 95 LEU A CA 1
ATOM 747 C C . LEU A 1 95 ? -13.534 2.104 -0.476 1.00 92.31 95 LEU A C 1
ATOM 749 O O . LEU A 1 95 ? -13.679 0.898 -0.260 1.00 92.31 95 LEU A O 1
ATOM 753 N N . PHE A 1 96 ? -13.230 2.974 0.489 1.00 90.12 96 PHE A N 1
ATOM 754 C CA . PHE A 1 96 ? -12.965 2.623 1.888 1.00 90.12 96 PHE A CA 1
ATOM 755 C C . PHE A 1 96 ? -14.129 2.965 2.823 1.00 90.12 96 PHE A C 1
ATOM 757 O O . PHE A 1 96 ? -14.126 2.552 3.983 1.00 90.12 96 PHE A O 1
ATOM 764 N N . GLN A 1 97 ? -15.133 3.685 2.321 1.00 77.44 97 GLN A N 1
ATOM 765 C CA . GLN A 1 97 ? -16.334 4.050 3.063 1.00 77.44 97 GLN A CA 1
ATOM 766 C C . GLN A 1 97 ? -17.371 2.929 2.913 1.00 77.44 97 GLN A C 1
ATOM 768 O O . GLN A 1 97 ? -17.922 2.721 1.834 1.00 77.44 97 GLN A O 1
ATOM 773 N N . ASN A 1 98 ? -17.594 2.184 3.996 1.00 58.59 98 ASN A N 1
ATOM 774 C CA . ASN A 1 98 ? -18.674 1.204 4.141 1.00 58.59 98 ASN A CA 1
ATOM 775 C C . ASN A 1 98 ? -19.707 1.739 5.133 1.00 58.59 98 ASN A C 1
ATOM 777 O O . ASN A 1 98 ? -19.278 2.115 6.247 1.00 58.59 98 ASN A O 1
#

Secondary structure (DSSP, 8-state):
-------HHHHHHHHHHHHHHHHHTSSS-TTT-----HHHHHHHHHHHHHHHHHTT---SHHHHHHHHHHHHHTTTTS---HHHHHHHHHHTGGGG--

Mean predicted aligned error: 8.4 Å

Foldseek 3Di:
DPDPPPDPVLLVVLLVLLCVVLVVVPPDDDPDPPSCDPVNSVLLSVLLVVLCVVLVFDRDPVSSVVLVCLVCPPPVVDDDDSVNSSVSVVVVSVVRDD

Sequence (98 aa):
MEIDQQSPVEDSQLVKWLTNKLGDLSPAVNVGAEALDRSDIFELSKVISDFFAQEHVVHNDKNYAIVYGLITGYRADQAVSHQEMLDYLTSCVFLFQN

pLDDT: mean 78.48, std 17.89, range [34.41, 95.44]

Nearest PDB structures (foldseek):
  2qfz-assembly1_A  TM=4.024E-01  e=4.591E+00  Homo sapiens

Solvent-accessible surface area (backbone atoms only — not comparable to full-atom values): 6180 Å² total; per-residue (Å²): 132,85,75,84,69,78,52,75,64,54,58,52,50,48,48,50,48,50,52,49,60,54,54,70,68,61,83,80,60,90,81,85,70,78,72,78,47,78,63,53,55,49,54,52,44,48,57,53,50,53,45,27,63,74,70,69,51,73,90,45,73,70,53,51,52,52,52,52,51,50,59,63,63,54,59,71,92,52,95,72,53,73,66,62,51,46,57,53,51,60,77,48,49,72,80,74,67,128

Radius of gyration: 14.13 Å; Cα contacts (8 Å, |Δi|>4): 47; chains: 1; bounding box: 33×39×36 Å